Protein AF-A0A9Q4MIV5-F1 (afdb_monomer_lite)

InterPro domains:
  IPR007475 Ubiquinone biosynthesis accessory factor UbiK [MF_02216] (1-79)
  IPR007475 Ubiquinone biosynthesis accessory factor UbiK [PF04380] (1-77)
  IPR007475 Ubiquinone biosynthesis accessory factor UbiK [PTHR38040] (1-83)

Secondary structure (DSSP, 8-state):
---HHHHHHHHHHHHHT--TTGGG-HHHHHHHHHHHHHHHHHHS----HHHHHHHHHHHHHHHHHHHHHHHHHHHHHHHHHHHTT-

Radius of gyration: 27.18 Å; chains: 1; bounding box: 57×14×75 Å

Structure (mmCIF, N/CA/C/O backbone):
data_AF-A0A9Q4MIV5-F1
#
_entry.id   AF-A0A9Q4MIV5-F1
#
loop_
_atom_site.group_PDB
_atom_site.id
_atom_site.type_symbol
_atom_site.label_atom_id
_atom_site.label_alt_id
_atom_site.label_comp_id
_atom_site.label_asym_id
_atom_site.label_entity_id
_atom_site.label_seq_id
_atom_site.pdbx_PDB_ins_code
_atom_site.Cartn_x
_atom_site.Cartn_y
_atom_site.Cartn_z
_atom_site.occupancy
_atom_site.B_iso_or_equiv
_atom_site.auth_seq_id
_atom_site.auth_comp_id
_atom_site.auth_asym_id
_atom_site.auth_atom_id
_atom_site.pdbx_PDB_model_num
ATOM 1 N N . MET A 1 1 ? -3.398 -2.903 -6.588 1.00 52.47 1 MET A N 1
ATOM 2 C CA . MET A 1 1 ? -3.806 -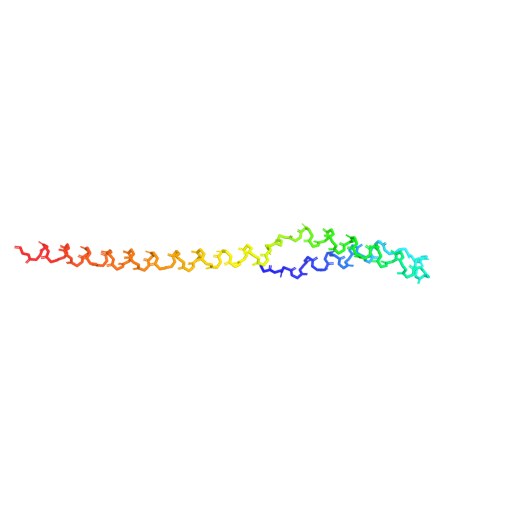3.812 -7.687 1.00 52.47 1 MET A CA 1
ATOM 3 C C . MET A 1 1 ? -3.140 -3.270 -8.940 1.00 52.47 1 MET A C 1
ATOM 5 O O . MET A 1 1 ? -3.167 -2.059 -9.095 1.00 52.47 1 MET A O 1
ATOM 9 N N . ILE A 1 2 ? -2.453 -4.089 -9.741 1.00 57.19 2 ILE A N 1
ATOM 10 C CA . ILE A 1 2 ? -1.709 -3.579 -10.908 1.00 57.19 2 ILE A CA 1
ATOM 11 C C . ILE A 1 2 ? -2.709 -3.010 -11.923 1.00 57.19 2 ILE A C 1
ATOM 13 O O . ILE A 1 2 ? -3.645 -3.705 -12.311 1.00 57.19 2 ILE A O 1
ATOM 17 N N . ASP A 1 3 ? -2.510 -1.758 -12.331 1.00 60.53 3 ASP A N 1
ATOM 18 C CA . ASP A 1 3 ? -3.337 -1.080 -13.330 1.00 60.53 3 ASP A CA 1
ATOM 19 C C . ASP A 1 3 ? -2.889 -1.484 -14.747 1.00 60.53 3 ASP A C 1
ATOM 21 O O . ASP A 1 3 ? -1.710 -1.348 -15.092 1.00 60.53 3 ASP A O 1
ATOM 25 N N . LEU A 1 4 ? -3.812 -1.983 -15.579 1.00 61.09 4 LEU A N 1
ATOM 26 C CA . LEU A 1 4 ? -3.503 -2.461 -16.939 1.00 61.09 4 LEU A CA 1
ATOM 27 C C . LEU A 1 4 ? -2.936 -1.341 -17.830 1.00 61.09 4 LEU A C 1
ATOM 29 O O . LEU A 1 4 ? -2.057 -1.592 -18.651 1.00 61.09 4 LEU A O 1
ATOM 33 N N . ASN A 1 5 ? -3.349 -0.095 -17.585 1.00 61.50 5 ASN A N 1
ATOM 34 C CA . ASN A 1 5 ? -2.890 1.090 -18.317 1.00 61.50 5 ASN A CA 1
ATOM 35 C C . ASN A 1 5 ? -1.368 1.311 -18.225 1.00 61.50 5 ASN A C 1
ATOM 37 O O . ASN A 1 5 ? -0.742 1.911 -19.106 1.00 61.50 5 ASN A O 1
ATOM 41 N N . HIS A 1 6 ? -0.738 0.832 -17.152 1.00 65.12 6 HIS A N 1
ATOM 42 C CA . HIS A 1 6 ? 0.700 0.980 -16.987 1.00 65.12 6 HIS A CA 1
ATOM 43 C C . HIS A 1 6 ? 1.502 -0.073 -17.755 1.00 65.12 6 HIS A C 1
ATOM 45 O O . HIS A 1 6 ? 2.605 0.235 -18.207 1.00 65.12 6 HIS A O 1
ATOM 51 N N . LEU A 1 7 ? 0.952 -1.276 -17.962 1.00 67.19 7 LEU A N 1
ATOM 52 C CA . LEU A 1 7 ? 1.563 -2.274 -18.847 1.00 67.19 7 LEU A CA 1
ATOM 53 C C . LEU A 1 7 ? 1.592 -1.763 -20.289 1.00 67.19 7 LEU A C 1
ATOM 55 O O . LEU A 1 7 ? 2.634 -1.852 -20.938 1.00 67.19 7 LEU A O 1
ATOM 59 N N . ASP A 1 8 ? 0.511 -1.125 -20.738 1.00 69.19 8 ASP A N 1
ATOM 60 C CA . ASP A 1 8 ? 0.445 -0.498 -22.062 1.00 69.19 8 ASP A CA 1
ATOM 61 C C . ASP A 1 8 ? 1.472 0.632 -22.211 1.00 69.19 8 ASP A C 1
ATOM 63 O O . ASP A 1 8 ? 2.131 0.761 -23.241 1.00 69.19 8 ASP A O 1
ATOM 67 N N . THR A 1 9 ? 1.696 1.423 -21.158 1.00 73.25 9 THR A N 1
ATOM 68 C CA . THR A 1 9 ? 2.710 2.493 -21.170 1.00 73.25 9 THR A CA 1
ATOM 69 C C . THR A 1 9 ? 4.132 1.941 -21.321 1.00 73.25 9 THR A C 1
ATOM 71 O O . THR A 1 9 ? 4.959 2.528 -22.025 1.00 73.25 9 THR A O 1
ATOM 74 N N . ILE A 1 10 ? 4.428 0.815 -20.666 1.00 74.38 10 ILE A N 1
ATOM 75 C CA . ILE A 1 10 ? 5.724 0.135 -20.777 1.00 74.38 10 ILE A CA 1
ATOM 76 C C . ILE A 1 10 ? 5.881 -0.463 -22.178 1.00 74.38 10 ILE A C 1
ATOM 78 O O . ILE A 1 10 ? 6.924 -0.268 -22.799 1.00 74.38 10 ILE A O 1
ATOM 82 N N . ALA A 1 11 ? 4.843 -1.121 -22.702 1.00 72.31 11 ALA A N 1
ATOM 83 C CA . ALA A 1 11 ? 4.839 -1.708 -24.041 1.00 72.31 11 ALA A CA 1
ATOM 84 C C . ALA A 1 11 ? 5.023 -0.655 -25.150 1.00 72.31 11 ALA A C 1
ATOM 86 O O . ALA A 1 11 ? 5.791 -0.871 -26.090 1.00 72.31 11 ALA A O 1
ATOM 87 N N . ASN A 1 12 ? 4.387 0.510 -25.009 1.00 76.62 12 ASN A N 1
ATOM 88 C CA . ASN A 1 12 ? 4.527 1.619 -25.952 1.00 76.62 12 ASN A CA 1
ATOM 89 C C . ASN A 1 12 ? 5.938 2.222 -25.914 1.00 76.62 12 ASN A C 1
ATOM 91 O O . ASN A 1 12 ? 6.587 2.309 -26.950 1.00 76.62 12 ASN A O 1
ATOM 95 N N . ARG A 1 13 ? 6.480 2.528 -24.724 1.00 73.12 13 ARG A N 1
ATOM 96 C CA . ARG A 1 13 ? 7.865 3.030 -24.588 1.00 73.12 13 ARG A CA 1
ATOM 97 C C . ARG A 1 13 ? 8.904 2.071 -25.148 1.00 73.12 13 ARG A C 1
ATOM 99 O O . ARG A 1 13 ? 9.920 2.500 -25.681 1.00 73.12 13 ARG A O 1
ATOM 106 N N . LEU A 1 14 ? 8.666 0.780 -24.978 1.00 72.06 14 LEU A N 1
ATOM 107 C CA . LEU A 1 14 ? 9.534 -0.259 -25.495 1.00 72.06 14 LEU A CA 1
ATOM 108 C C . LEU A 1 14 ? 9.493 -0.311 -27.022 1.00 72.06 14 LEU A C 1
ATOM 110 O O . LEU A 1 14 ? 10.539 -0.413 -27.647 1.00 72.06 14 LEU A O 1
ATOM 114 N N . SER A 1 15 ? 8.303 -0.179 -27.609 1.00 72.00 15 SER A N 1
ATOM 115 C CA . SER A 1 15 ? 8.118 -0.110 -29.061 1.00 72.00 15 SER A CA 1
ATOM 116 C C . SER A 1 15 ? 8.764 1.144 -29.664 1.00 72.00 15 SER A C 1
ATOM 118 O O . SER A 1 15 ? 9.405 1.054 -30.708 1.00 72.00 15 SER A O 1
ATOM 120 N N . ASP A 1 16 ? 8.677 2.286 -28.976 1.00 75.31 16 ASP A N 1
ATOM 121 C CA . ASP A 1 16 ? 9.261 3.565 -29.412 1.00 75.31 16 ASP A CA 1
ATOM 122 C C . ASP A 1 16 ? 10.799 3.582 -29.362 1.00 75.31 16 ASP A C 1
ATOM 124 O O . ASP A 1 16 ? 11.450 4.281 -30.139 1.00 75.31 16 ASP A O 1
ATOM 128 N N . LEU A 1 17 ? 11.395 2.825 -28.436 1.00 70.81 17 LEU A N 1
ATOM 129 C CA . LEU A 1 17 ? 12.843 2.759 -28.221 1.00 70.81 17 LEU A CA 1
ATOM 130 C C . LEU A 1 17 ? 13.525 1.627 -28.997 1.00 70.81 17 LEU A C 1
ATOM 132 O O . LEU A 1 17 ? 14.699 1.368 -28.747 1.00 70.81 17 LEU A O 1
ATOM 136 N N . LEU A 1 18 ? 12.831 0.953 -29.919 1.00 70.69 18 LEU A N 1
ATOM 137 C CA . LEU A 1 18 ? 13.400 -0.095 -30.772 1.00 70.69 18 LEU A CA 1
ATOM 138 C C . LEU A 1 18 ? 13.817 0.472 -32.145 1.00 70.69 18 LEU A C 1
ATOM 140 O O . LEU A 1 18 ? 12.977 0.615 -33.036 1.00 70.69 18 LEU A O 1
ATOM 144 N N . PRO A 1 19 ? 15.114 0.770 -32.373 1.00 67.69 19 PRO A N 1
ATOM 145 C CA . PRO A 1 19 ? 15.614 1.108 -33.694 1.00 67.69 19 PRO A CA 1
ATOM 146 C C . PRO A 1 19 ? 15.453 -0.058 -34.677 1.00 67.69 19 PRO A C 1
ATOM 148 O O . PRO A 1 19 ? 15.801 -1.195 -34.345 1.00 67.69 19 PRO A O 1
ATOM 151 N N . PRO A 1 20 ? 15.072 0.215 -35.937 1.00 66.19 20 PRO A N 1
ATOM 152 C CA . PRO A 1 20 ? 14.957 -0.811 -36.972 1.00 66.19 20 PRO A CA 1
ATOM 153 C C . PRO A 1 20 ? 16.293 -1.493 -37.320 1.00 66.19 20 PRO A C 1
ATOM 155 O O . PRO A 1 20 ? 16.296 -2.531 -37.970 1.00 66.19 20 PRO A O 1
ATOM 158 N N . ALA A 1 21 ? 17.429 -0.945 -36.881 1.00 64.56 21 ALA A N 1
ATOM 159 C CA . ALA A 1 21 ? 18.756 -1.522 -37.091 1.00 64.56 21 ALA A CA 1
ATOM 160 C C . ALA A 1 21 ? 19.157 -2.580 -36.040 1.00 64.56 21 ALA A C 1
ATOM 162 O O . ALA A 1 21 ? 20.122 -3.305 -36.258 1.00 64.56 21 ALA A O 1
ATOM 163 N N . LEU A 1 22 ? 18.442 -2.687 -34.910 1.00 63.72 22 LEU A N 1
ATOM 164 C CA . LEU A 1 22 ? 18.829 -3.567 -33.795 1.00 63.72 22 LEU A CA 1
ATOM 165 C 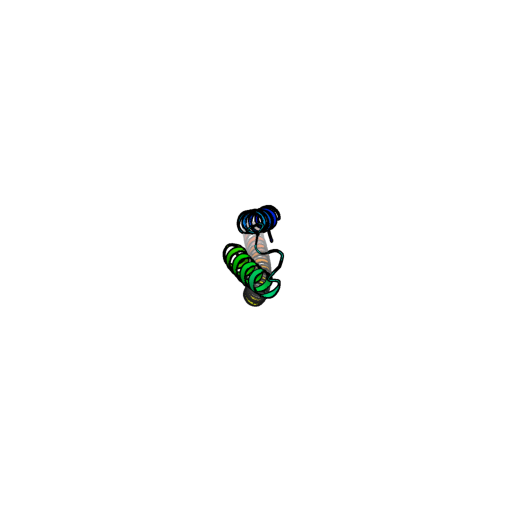C . LEU A 1 22 ? 18.222 -4.976 -33.860 1.00 63.72 22 LEU A C 1
ATOM 167 O O . LEU A 1 22 ? 18.552 -5.815 -33.027 1.00 63.72 22 LEU A O 1
ATOM 171 N N . TYR A 1 23 ? 17.396 -5.285 -34.866 1.00 62.78 23 TYR A N 1
ATOM 172 C CA . TYR A 1 23 ? 16.852 -6.639 -35.055 1.00 62.78 23 TYR A CA 1
ATOM 173 C C . TYR A 1 23 ? 17.942 -7.718 -35.213 1.00 62.78 23 TYR A C 1
ATOM 175 O O . TYR A 1 23 ? 17.680 -8.891 -34.939 1.00 62.78 23 TYR A O 1
ATOM 183 N N . GLU A 1 24 ? 19.166 -7.340 -35.598 1.00 65.69 24 GLU A N 1
ATOM 184 C CA . GLU A 1 24 ? 20.284 -8.273 -35.763 1.00 65.69 24 GLU A CA 1
ATOM 185 C C . GLU A 1 24 ? 21.077 -8.544 -34.464 1.00 65.69 24 GLU A C 1
ATOM 187 O O . GLU A 1 24 ? 21.650 -9.628 -34.322 1.00 65.69 24 GLU A O 1
ATOM 192 N N . SER A 1 25 ? 21.055 -7.645 -33.463 1.00 67.62 25 SER A N 1
ATOM 193 C CA . SER A 1 25 ? 21.793 -7.794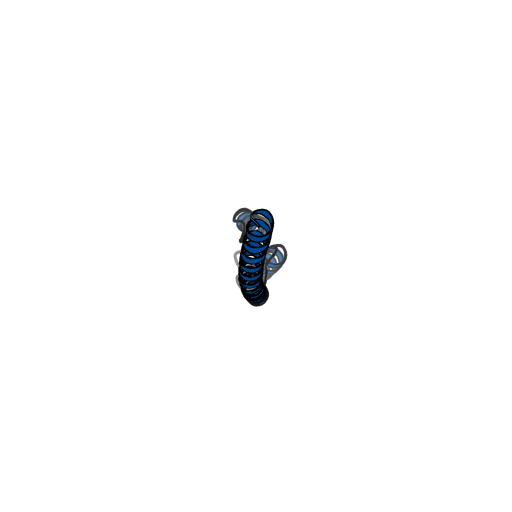 -32.193 1.00 67.62 25 SER A CA 1
ATOM 194 C C . SER A 1 25 ? 20.880 -8.215 -31.028 1.00 67.62 25 SER A C 1
ATOM 196 O O . SER A 1 25 ? 20.538 -7.453 -30.123 1.00 67.62 25 SER A O 1
ATOM 198 N N . ARG A 1 26 ? 20.508 -9.504 -30.987 1.00 65.62 26 ARG A N 1
ATOM 199 C CA . ARG A 1 26 ? 19.627 -10.062 -29.931 1.00 65.62 26 ARG A CA 1
ATOM 200 C C . ARG A 1 26 ? 20.071 -9.756 -28.489 1.00 65.62 26 ARG A C 1
ATOM 202 O O . ARG A 1 26 ? 19.218 -9.617 -27.617 1.00 65.62 26 ARG A O 1
ATOM 209 N N . GLY A 1 27 ? 21.378 -9.664 -28.230 1.00 71.12 27 GLY A N 1
ATOM 210 C CA . GLY A 1 27 ? 21.917 -9.396 -26.889 1.00 71.12 27 GLY A CA 1
ATOM 211 C C . GLY A 1 27 ? 21.712 -7.955 -26.403 1.00 71.12 27 GLY A C 1
ATOM 212 O O . GLY A 1 27 ? 21.399 -7.733 -25.231 1.00 71.12 27 GLY A O 1
ATOM 213 N N . GLU A 1 28 ? 21.826 -6.973 -27.297 1.00 73.31 28 GLU A N 1
ATOM 214 C CA . GLU A 1 28 ? 21.588 -5.560 -26.971 1.00 73.31 28 GLU A CA 1
ATOM 215 C C . GLU A 1 28 ? 20.092 -5.293 -26.797 1.00 73.31 28 GLU A C 1
ATOM 217 O O . GLU A 1 28 ? 19.693 -4.626 -25.842 1.00 73.31 28 GLU A O 1
ATOM 222 N N . LEU A 1 29 ? 19.258 -5.919 -27.637 1.00 75.50 29 LEU A N 1
ATOM 223 C CA . LEU A 1 29 ? 17.805 -5.903 -27.480 1.00 75.50 29 LEU A CA 1
ATOM 224 C C . LEU A 1 29 ? 17.373 -6.442 -26.116 1.00 75.50 29 LEU A C 1
ATOM 226 O O . LEU A 1 29 ? 16.576 -5.803 -25.439 1.00 75.50 29 LEU A O 1
ATOM 230 N N . GLN A 1 30 ? 17.909 -7.588 -25.687 1.00 72.50 30 GLN A N 1
ATOM 231 C CA . GLN A 1 30 ? 17.556 -8.184 -24.397 1.00 72.50 30 GLN A CA 1
ATOM 232 C C . GLN A 1 30 ? 17.913 -7.271 -23.216 1.00 72.50 30 GLN A C 1
ATOM 234 O O . GLN A 1 30 ? 17.150 -7.181 -22.252 1.00 72.50 30 GLN A O 1
ATOM 239 N N . THR A 1 31 ? 19.053 -6.586 -23.298 1.00 78.62 31 THR A N 1
ATOM 240 C CA . THR A 1 31 ? 19.516 -5.666 -22.252 1.00 78.62 31 THR A CA 1
ATOM 241 C C . THR A 1 31 ? 18.623 -4.428 -22.184 1.00 78.62 31 THR A C 1
ATOM 243 O O . THR A 1 31 ? 18.094 -4.118 -21.119 1.00 78.62 31 THR A O 1
ATOM 246 N N . LEU A 1 32 ? 18.338 -3.803 -23.331 1.00 78.81 32 LEU A N 1
ATOM 247 C CA . LEU A 1 32 ? 17.421 -2.663 -23.423 1.00 78.81 32 LEU A CA 1
ATOM 248 C C . LEU A 1 32 ? 16.013 -3.015 -22.913 1.00 78.81 32 LEU A C 1
ATOM 250 O O . LEU A 1 32 ? 15.399 -2.244 -22.179 1.00 78.81 32 LEU A O 1
ATOM 254 N N . PHE A 1 33 ? 15.517 -4.207 -23.252 1.00 78.12 33 PHE A N 1
ATOM 255 C CA . PHE A 1 33 ? 14.218 -4.705 -22.794 1.00 78.12 33 PHE A CA 1
ATOM 256 C C . PHE A 1 33 ? 14.170 -4.838 -21.271 1.00 78.12 33 PHE A C 1
ATOM 258 O O . PHE A 1 33 ? 13.197 -4.431 -20.635 1.00 78.12 33 PHE A O 1
ATOM 265 N N . LYS A 1 34 ? 15.235 -5.388 -20.676 1.00 78.25 34 LYS A N 1
ATOM 266 C CA . LYS A 1 34 ? 15.362 -5.543 -19.226 1.00 78.25 34 LYS A CA 1
ATOM 267 C C . LYS A 1 34 ? 15.372 -4.187 -18.522 1.00 78.25 34 LYS A C 1
ATOM 269 O O . LYS A 1 34 ? 14.648 -4.028 -17.543 1.00 78.25 34 LYS A O 1
ATOM 274 N N . ASP A 1 35 ? 16.114 -3.216 -19.042 1.00 80.88 35 ASP A N 1
ATOM 275 C CA . ASP A 1 35 ? 16.219 -1.880 -18.448 1.00 80.88 35 ASP A CA 1
ATOM 276 C C . ASP A 1 35 ? 14.889 -1.116 -18.518 1.00 80.88 35 ASP A C 1
ATOM 278 O O . ASP A 1 35 ? 14.460 -0.515 -17.530 1.00 80.88 35 ASP A O 1
ATOM 282 N N . VAL A 1 36 ? 14.180 -1.191 -19.651 1.00 79.94 36 VAL A N 1
ATOM 283 C CA . VAL A 1 36 ? 12.853 -0.571 -19.815 1.00 79.94 36 VAL A CA 1
ATOM 284 C C . VAL A 1 36 ? 11.815 -1.235 -18.912 1.00 79.94 36 VAL A C 1
ATOM 286 O O . VAL A 1 36 ? 11.039 -0.530 -18.265 1.00 79.94 36 VAL A O 1
ATOM 289 N N . LEU A 1 37 ? 11.810 -2.569 -18.815 1.00 78.88 37 LEU A N 1
ATOM 290 C CA . LEU A 1 37 ? 10.934 -3.287 -17.886 1.00 78.88 37 LEU A CA 1
ATOM 291 C C . LEU A 1 37 ? 11.241 -2.916 -16.438 1.00 78.88 37 LEU A C 1
ATOM 293 O O . LEU A 1 37 ? 10.319 -2.661 -15.672 1.00 78.88 37 LEU A O 1
ATOM 297 N N . GLN A 1 38 ? 12.514 -2.843 -16.057 1.00 76.25 38 GLN A N 1
ATOM 298 C CA . GLN A 1 38 ? 12.914 -2.495 -14.698 1.00 76.25 38 GLN A CA 1
ATOM 299 C C . GLN A 1 38 ? 12.530 -1.051 -14.347 1.00 76.25 38 GLN A C 1
ATOM 301 O O . GLN A 1 38 ? 11.977 -0.812 -13.276 1.00 76.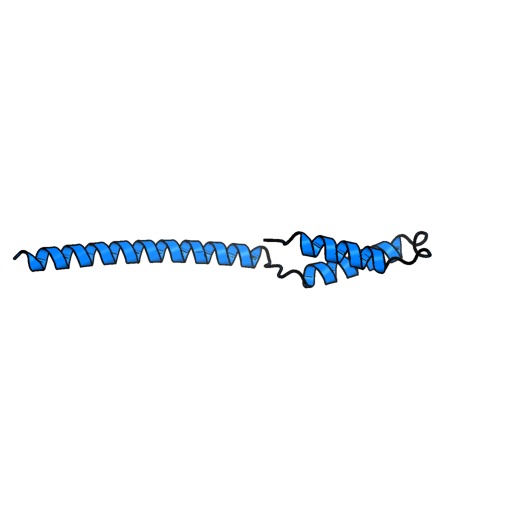25 38 GLN A O 1
ATOM 306 N N . ALA A 1 39 ? 12.735 -0.099 -15.260 1.00 79.06 39 ALA A N 1
ATOM 307 C CA . ALA A 1 39 ? 12.310 1.291 -15.091 1.00 79.06 39 ALA A CA 1
ATOM 308 C C . ALA A 1 39 ? 10.778 1.450 -15.091 1.00 79.06 39 ALA A C 1
ATOM 310 O O . ALA A 1 39 ? 10.237 2.304 -14.388 1.00 79.06 39 ALA A O 1
ATOM 311 N N . GLY A 1 40 ? 10.078 0.631 -15.877 1.00 77.06 40 GLY A N 1
ATOM 312 C CA . GLY A 1 40 ? 8.622 0.573 -15.932 1.00 77.06 40 GLY A CA 1
ATOM 313 C C . GLY A 1 40 ? 8.017 0.027 -14.644 1.00 77.06 40 GLY A C 1
ATOM 314 O O . GLY A 1 40 ? 7.162 0.673 -14.047 1.00 77.06 40 GLY A O 1
ATOM 315 N N . LEU A 1 41 ? 8.514 -1.120 -14.181 1.00 75.75 41 LEU A N 1
ATOM 316 C CA . LEU A 1 41 ? 8.127 -1.742 -12.916 1.00 75.75 41 LEU A CA 1
ATOM 317 C C . LEU A 1 41 ? 8.454 -0.834 -11.722 1.00 75.75 41 LEU A C 1
ATOM 319 O O . LEU A 1 41 ? 7.631 -0.713 -10.832 1.00 75.75 41 LEU A O 1
ATOM 323 N N . ALA A 1 42 ? 9.587 -0.127 -11.719 1.00 73.38 42 ALA A N 1
ATOM 324 C CA . ALA A 1 42 ? 9.916 0.832 -10.657 1.00 73.38 42 ALA A CA 1
ATOM 325 C C . ALA A 1 42 ? 8.976 2.053 -10.603 1.00 73.38 42 ALA A C 1
ATOM 327 O O . ALA A 1 42 ? 8.891 2.718 -9.575 1.00 73.38 42 ALA A O 1
ATOM 328 N N . LYS A 1 43 ? 8.294 2.374 -11.712 1.00 70.69 43 LYS A N 1
ATOM 329 C CA . LYS A 1 43 ? 7.263 3.422 -11.773 1.00 70.69 43 LYS A CA 1
ATOM 330 C C . LYS A 1 43 ? 5.873 2.937 -11.386 1.00 70.69 43 LYS A C 1
ATOM 332 O O . LYS A 1 43 ? 5.003 3.770 -11.142 1.00 70.69 43 LYS A O 1
ATOM 337 N N . LEU A 1 44 ? 5.644 1.628 -11.385 1.00 70.44 44 LEU A N 1
ATOM 338 C CA . LEU A 1 44 ? 4.453 1.069 -10.771 1.00 70.44 44 LEU A CA 1
ATOM 339 C C . LEU A 1 44 ? 4.627 1.238 -9.260 1.00 70.44 44 LEU A C 1
ATOM 341 O O . LEU A 1 44 ? 5.711 0.985 -8.740 1.00 70.44 44 LEU A O 1
ATOM 345 N N . ASP A 1 45 ? 3.579 1.668 -8.563 1.00 67.25 45 ASP A N 1
ATOM 346 C CA . ASP A 1 45 ? 3.541 1.693 -7.097 1.00 67.25 45 ASP A CA 1
ATOM 347 C C . ASP A 1 45 ? 3.487 0.244 -6.572 1.00 67.25 45 ASP A C 1
ATOM 349 O O . ASP A 1 45 ? 2.452 -0.277 -6.145 1.00 67.25 45 ASP A O 1
ATOM 353 N N . LEU A 1 46 ? 4.588 -0.483 -6.780 1.00 70.31 46 LEU A N 1
ATOM 354 C CA . LEU A 1 46 ? 4.731 -1.888 -6.447 1.00 70.31 46 LEU A CA 1
ATOM 355 C C . LEU A 1 46 ? 4.985 -1.982 -4.959 1.00 70.31 46 LEU A C 1
ATOM 357 O O . LEU A 1 46 ? 6.104 -1.806 -4.489 1.00 70.31 46 LEU A O 1
ATOM 361 N N . VAL A 1 47 ? 3.941 -2.347 -4.231 1.00 72.00 47 VAL A N 1
ATOM 362 C CA . VAL A 1 47 ? 4.116 -2.911 -2.900 1.00 72.00 47 VAL A CA 1
ATOM 363 C C . VAL A 1 47 ? 4.804 -4.259 -3.055 1.00 72.00 47 VAL A C 1
ATOM 365 O O . VAL A 1 47 ? 4.356 -5.123 -3.821 1.00 72.00 47 VAL A O 1
ATOM 368 N N . THR A 1 48 ? 5.904 -4.450 -2.338 1.00 80.69 48 THR A N 1
ATOM 369 C CA . THR A 1 48 ? 6.556 -5.754 -2.284 1.00 80.69 48 THR A CA 1
ATOM 370 C C . THR A 1 48 ? 5.589 -6.781 -1.705 1.00 80.69 48 THR A C 1
ATOM 372 O O . THR A 1 48 ? 4.665 -6.467 -0.947 1.00 80.69 48 THR A O 1
ATOM 375 N N . ARG A 1 49 ? 5.803 -8.056 -2.046 1.00 81.94 49 ARG A N 1
ATOM 376 C CA . ARG A 1 49 ? 4.991 -9.132 -1.469 1.00 81.94 49 ARG A CA 1
ATOM 377 C C . ARG A 1 49 ? 5.060 -9.119 0.060 1.00 81.94 49 ARG A C 1
ATOM 379 O O . ARG A 1 49 ? 4.051 -9.366 0.702 1.00 81.94 49 ARG A O 1
ATOM 386 N N . GLU A 1 50 ? 6.218 -8.805 0.629 1.00 82.75 50 GLU A N 1
ATOM 387 C CA . GLU A 1 50 ? 6.409 -8.706 2.076 1.00 82.75 50 GLU A CA 1
ATOM 388 C C . GLU A 1 50 ? 5.569 -7.582 2.698 1.00 82.75 50 GLU A C 1
ATOM 390 O O . GLU A 1 50 ? 4.823 -7.830 3.644 1.00 82.75 50 GLU A O 1
ATOM 395 N N . GLU A 1 51 ? 5.592 -6.378 2.123 1.00 83.94 51 GLU A N 1
ATOM 396 C CA . GLU A 1 51 ? 4.768 -5.257 2.595 1.00 83.94 51 GLU A CA 1
ATOM 397 C C . GLU A 1 51 ? 3.269 -5.556 2.489 1.00 83.94 51 GLU A C 1
ATOM 399 O O . GLU A 1 51 ? 2.504 -5.208 3.389 1.00 83.94 51 GLU A O 1
ATOM 404 N N . PHE A 1 52 ? 2.838 -6.245 1.429 1.00 87.31 52 PHE A N 1
ATOM 405 C CA . PHE A 1 52 ? 1.450 -6.686 1.290 1.00 87.31 52 PHE A CA 1
ATOM 406 C C . PHE A 1 52 ? 1.044 -7.674 2.392 1.00 87.31 52 PHE A C 1
ATOM 408 O O . PHE A 1 52 ? -0.027 -7.539 2.991 1.00 87.31 52 PHE A O 1
ATOM 415 N N . GLU A 1 53 ? 1.893 -8.661 2.688 1.00 87.69 53 GLU A N 1
ATOM 416 C CA . GLU A 1 53 ? 1.651 -9.620 3.770 1.00 87.69 53 GLU A CA 1
ATOM 417 C C . GLU A 1 53 ? 1.564 -8.911 5.130 1.00 87.69 53 GLU A C 1
ATOM 419 O O . GLU A 1 53 ? 0.638 -9.176 5.901 1.00 87.69 53 GLU A O 1
ATOM 424 N N . ILE A 1 54 ? 2.459 -7.953 5.396 1.00 92.62 54 ILE A N 1
ATOM 425 C CA . ILE A 1 54 ? 2.446 -7.137 6.619 1.00 92.62 54 ILE A CA 1
ATOM 426 C C . ILE A 1 54 ? 1.137 -6.350 6.729 1.00 92.62 54 ILE A C 1
ATOM 428 O O . ILE A 1 54 ? 0.470 -6.403 7.765 1.00 92.62 54 ILE A O 1
ATOM 432 N N . GLN A 1 55 ? 0.721 -5.661 5.663 1.00 89.38 55 GLN A N 1
ATOM 433 C CA . GLN A 1 55 ? -0.537 -4.912 5.655 1.00 89.38 55 GLN A CA 1
ATOM 434 C C . GLN A 1 55 ? -1.745 -5.822 5.898 1.00 89.38 55 GLN A C 1
ATOM 436 O O . GLN A 1 55 ? -2.661 -5.437 6.629 1.00 89.38 55 GLN A O 1
ATOM 441 N N . ARG A 1 56 ? -1.742 -7.048 5.356 1.00 93.00 56 ARG A N 1
ATOM 442 C CA . ARG A 1 56 ? -2.813 -8.022 5.615 1.00 93.00 56 ARG A CA 1
ATOM 443 C C . ARG A 1 56 ? -2.886 -8.404 7.092 1.00 93.00 56 ARG A C 1
ATOM 445 O O . ARG A 1 56 ? -3.985 -8.458 7.643 1.00 93.00 56 ARG A O 1
ATOM 452 N N . VAL A 1 57 ? -1.745 -8.649 7.734 1.00 94.69 57 VAL A N 1
ATOM 453 C CA . VAL A 1 57 ? -1.682 -8.972 9.170 1.00 94.69 57 VAL A CA 1
ATOM 454 C C . VAL A 1 57 ? -2.179 -7.800 10.016 1.00 94.69 57 VAL A C 1
ATOM 456 O O . VAL A 1 57 ? -2.995 -7.998 10.917 1.00 94.69 57 VAL A O 1
ATOM 459 N N . ILE A 1 58 ? -1.754 -6.575 9.699 1.00 96.19 58 ILE A N 1
ATOM 460 C CA . ILE A 1 58 ? -2.225 -5.364 10.385 1.00 96.19 58 ILE A CA 1
ATOM 461 C C . ILE A 1 58 ? -3.743 -5.228 10.244 1.00 96.19 58 ILE A C 1
ATOM 463 O O . ILE A 1 58 ? -4.431 -4.984 11.233 1.00 96.19 58 ILE A O 1
ATOM 467 N N . LEU A 1 59 ? -4.284 -5.425 9.039 1.00 96.94 59 LEU A N 1
ATOM 468 C CA . LEU A 1 59 ? -5.721 -5.328 8.788 1.00 96.94 59 LEU A CA 1
ATOM 469 C C . LEU A 1 59 ? -6.519 -6.364 9.591 1.00 96.94 59 LEU A C 1
ATOM 471 O O . LEU A 1 59 ? -7.584 -6.037 10.119 1.00 96.94 59 LEU A O 1
ATOM 475 N N . LEU A 1 60 ? -6.005 -7.591 9.704 1.00 95.75 60 LEU A N 1
ATOM 476 C CA . LEU A 1 60 ? -6.617 -8.639 10.518 1.00 95.75 60 LEU A CA 1
ATOM 477 C C . LEU A 1 60 ? -6.643 -8.241 12.000 1.00 95.75 60 LEU A C 1
ATOM 479 O O . LEU A 1 60 ? -7.705 -8.254 12.615 1.00 95.75 60 LEU A O 1
ATOM 483 N N . SER A 1 61 ? -5.511 -7.781 12.538 1.00 95.50 61 SER A N 1
ATOM 484 C CA . SER A 1 61 ? -5.429 -7.332 13.933 1.00 95.50 61 SER A CA 1
ATOM 485 C C . SER A 1 61 ? -6.341 -6.133 14.218 1.00 95.50 61 SER A C 1
ATOM 487 O O . SER A 1 61 ? -6.961 -6.053 15.279 1.00 95.50 61 SER A O 1
ATOM 489 N N . THR A 1 62 ? -6.470 -5.197 13.274 1.00 95.75 62 THR A N 1
ATOM 490 C CA . THR A 1 62 ? -7.398 -4.067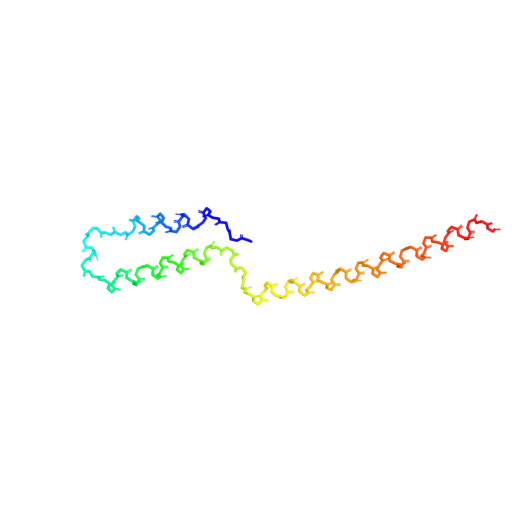 13.417 1.00 95.75 62 THR A CA 1
ATOM 491 C C . THR A 1 62 ? -8.852 -4.534 13.438 1.00 95.75 62 THR A C 1
ATOM 493 O O . THR A 1 62 ? -9.631 -3.998 14.225 1.00 95.75 62 THR A O 1
ATOM 496 N N . ARG A 1 63 ? -9.227 -5.545 12.638 1.00 96.88 63 ARG A N 1
ATOM 497 C CA . ARG A 1 63 ? -10.574 -6.141 12.690 1.00 96.88 63 ARG A CA 1
ATOM 498 C C . ARG A 1 63 ? -10.876 -6.745 14.058 1.00 96.88 63 ARG A C 1
ATOM 500 O O . ARG A 1 63 ? -11.899 -6.404 14.636 1.00 96.88 63 ARG A O 1
ATOM 507 N N . GLU A 1 64 ? -9.967 -7.545 14.606 1.00 96.00 64 GLU A N 1
ATOM 508 C CA . GLU A 1 64 ? -10.137 -8.161 15.933 1.00 96.00 64 GLU A CA 1
ATOM 509 C C . GLU A 1 64 ? -10.302 -7.109 17.044 1.00 96.00 64 GLU A C 1
ATOM 511 O O . GLU A 1 64 ? -11.169 -7.213 17.919 1.00 96.00 64 GLU A O 1
ATOM 516 N N . LYS A 1 65 ? -9.496 -6.040 16.998 1.00 94.94 65 LYS A N 1
ATOM 517 C CA . LYS A 1 65 ? -9.605 -4.920 17.946 1.00 94.94 65 LYS A CA 1
ATOM 518 C C . LYS A 1 65 ? -10.931 -4.179 17.807 1.00 94.94 65 LYS A C 1
ATOM 520 O O . LYS A 1 65 ? -11.511 -3.782 18.815 1.00 94.94 65 LYS A O 1
ATOM 525 N N . LEU A 1 66 ? -11.406 -3.993 16.576 1.00 97.12 66 LEU A N 1
ATOM 526 C CA . LEU A 1 66 ? -12.680 -3.339 16.296 1.00 97.12 66 LEU A CA 1
ATOM 527 C C . LEU A 1 66 ? -13.854 -4.180 16.809 1.00 97.12 66 LEU A C 1
ATOM 529 O O . LEU A 1 66 ? -14.743 -3.634 17.453 1.00 97.12 66 LEU A O 1
ATOM 533 N N . GLU A 1 67 ? -13.828 -5.497 16.613 1.00 96.19 67 GLU A N 1
ATOM 534 C CA . GLU A 1 67 ? -14.831 -6.416 17.170 1.00 96.19 67 GLU A CA 1
ATOM 535 C C . GLU A 1 67 ? -14.858 -6.375 18.702 1.00 96.19 67 GLU A C 1
ATOM 537 O O . GLU A 1 67 ? -15.926 -6.272 19.305 1.00 96.19 67 GLU A O 1
ATOM 542 N N . THR A 1 68 ? -13.687 -6.364 19.343 1.00 95.50 68 THR A N 1
ATOM 543 C CA . THR A 1 68 ? -13.576 -6.243 20.807 1.00 95.50 68 THR A CA 1
ATOM 544 C C . THR A 1 68 ? -14.158 -4.920 21.312 1.00 95.50 68 THR A C 1
ATOM 546 O O . THR A 1 68 ? -14.877 -4.885 22.317 1.00 95.50 68 THR A O 1
ATOM 549 N N . LEU A 1 69 ? -13.864 -3.819 20.615 1.00 95.38 69 LEU A N 1
ATOM 550 C CA . LEU A 1 69 ? -14.413 -2.502 20.936 1.00 95.38 69 LEU A CA 1
ATOM 551 C C . LEU A 1 69 ? -15.932 -2.482 20.786 1.00 95.38 69 LEU A C 1
ATOM 553 O O . LEU A 1 69 ? -16.602 -2.033 21.710 1.00 95.38 69 LEU A O 1
ATOM 557 N N . LEU A 1 70 ? -16.471 -3.012 19.683 1.00 95.25 70 LEU A N 1
ATOM 558 C CA . LEU A 1 70 ? -17.917 -3.124 19.473 1.00 95.25 70 LEU A CA 1
ATOM 559 C C . LEU A 1 70 ? -18.582 -3.939 20.584 1.00 95.25 70 LEU A C 1
ATOM 561 O O . LEU A 1 70 ? -19.575 -3.491 21.148 1.00 95.25 70 LEU A O 1
ATOM 565 N N . HIS A 1 71 ? -18.009 -5.083 20.963 1.00 94.62 71 HIS A N 1
ATOM 566 C CA . HIS A 1 71 ? -18.527 -5.886 22.071 1.00 94.62 71 HIS A CA 1
ATOM 567 C C . HIS A 1 71 ? -18.527 -5.101 23.388 1.00 94.62 71 HIS A C 1
ATOM 569 O O . HIS A 1 71 ? -19.485 -5.160 24.160 1.00 94.62 71 HIS A O 1
ATOM 575 N N . THR A 1 72 ? -17.451 -4.370 23.674 1.00 93.75 72 THR A N 1
ATOM 576 C CA . THR A 1 72 ? -17.361 -3.557 24.895 1.00 93.75 72 THR A CA 1
ATOM 577 C C . THR A 1 72 ? -18.411 -2.447 24.890 1.00 93.75 72 THR A C 1
ATOM 579 O O . THR A 1 72 ? -19.017 -2.175 25.922 1.00 93.75 72 THR A O 1
ATOM 582 N N . LEU A 1 73 ? -18.650 -1.837 23.729 1.00 94.88 73 LEU A N 1
ATOM 583 C CA . LEU A 1 73 ? -19.646 -0.786 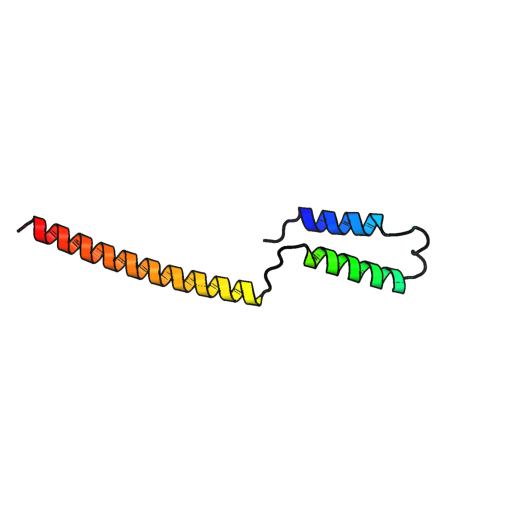23.542 1.00 94.88 73 LEU A CA 1
ATOM 584 C C . LEU A 1 73 ? -21.059 -1.317 23.806 1.00 94.88 73 LEU A C 1
ATOM 586 O O . LEU A 1 73 ? -21.760 -0.735 24.623 1.00 94.88 73 LEU A O 1
ATOM 590 N N . VAL A 1 74 ? -21.414 -2.473 23.236 1.00 95.06 74 VAL A N 1
ATOM 591 C CA . VAL A 1 74 ? -22.708 -3.137 23.478 1.00 95.06 74 VAL A CA 1
ATOM 592 C C . VAL A 1 74 ? -22.915 -3.432 24.966 1.00 95.06 74 VAL A C 1
ATOM 594 O O . VAL A 1 74 ? -23.953 -3.095 25.521 1.00 95.06 74 VAL A O 1
ATOM 597 N N . LEU A 1 75 ? -21.907 -3.982 25.654 1.00 92.12 75 LEU A N 1
ATOM 598 C CA . LEU A 1 75 ? -22.005 -4.235 27.099 1.00 92.12 75 LEU A CA 1
ATOM 599 C C . LEU A 1 75 ? -22.212 -2.953 27.917 1.00 92.12 75 LEU A C 1
ATOM 601 O O . LEU A 1 75 ? -22.878 -2.974 28.952 1.00 92.12 75 LEU A O 1
ATOM 605 N N . LEU A 1 76 ? -21.586 -1.847 27.510 1.00 92.31 76 LEU A N 1
ATOM 606 C CA . LEU A 1 76 ? -21.744 -0.560 28.183 1.00 92.31 76 LEU A CA 1
ATOM 607 C C . LEU A 1 76 ? -23.117 0.053 27.902 1.00 92.31 76 LEU A C 1
ATOM 609 O O . LEU A 1 76 ? -23.730 0.576 28.831 1.00 92.31 76 LEU A O 1
ATOM 613 N N . GLU A 1 77 ? -23.602 -0.039 26.665 1.00 92.38 77 GLU A N 1
ATOM 614 C CA . GLU A 1 77 ? -24.949 0.384 26.278 1.00 92.38 77 GLU A CA 1
ATOM 615 C C . GLU A 1 77 ? -26.010 -0.380 27.075 1.00 92.38 77 GLU A C 1
ATOM 617 O O . GLU A 1 77 ? -26.841 0.264 27.716 1.00 92.38 77 GLU A O 1
ATOM 622 N N . ASP A 1 78 ? -25.910 -1.711 27.157 1.00 90.00 78 ASP A N 1
ATOM 623 C CA . ASP A 1 78 ? -26.830 -2.556 27.931 1.00 90.00 78 ASP A CA 1
ATOM 624 C C . ASP A 1 78 ? -26.874 -2.136 29.408 1.00 90.00 78 ASP A C 1
ATOM 626 O O . ASP A 1 78 ? -27.949 -1.907 29.974 1.00 90.00 78 ASP A O 1
ATOM 630 N N . ARG A 1 79 ? -25.701 -1.937 30.027 1.00 87.38 79 ARG A N 1
ATOM 631 C CA . ARG A 1 79 ? -25.595 -1.487 31.427 1.00 87.38 79 ARG A CA 1
ATOM 632 C C . ARG A 1 79 ? -26.214 -0.111 31.653 1.00 87.38 79 ARG A C 1
ATOM 634 O O . ARG A 1 79 ? -26.802 0.114 32.710 1.00 87.38 79 ARG A O 1
ATOM 641 N N . LEU A 1 80 ? -26.076 0.811 30.702 1.00 87.38 80 LEU A N 1
ATOM 642 C CA . LEU A 1 80 ? -26.674 2.145 30.792 1.00 87.38 80 LEU A CA 1
ATOM 643 C C . LEU A 1 80 ? -28.198 2.086 30.640 1.00 87.38 80 LEU A C 1
ATOM 645 O O . LEU A 1 80 ? -28.906 2.766 31.384 1.00 87.38 80 LEU A O 1
ATOM 649 N N . THR A 1 81 ? -28.721 1.250 29.741 1.00 82.81 81 THR A N 1
ATOM 650 C CA . THR A 1 81 ? -30.172 1.040 29.618 1.00 82.81 81 THR A CA 1
ATOM 651 C C . THR A 1 81 ? -30.789 0.349 30.830 1.00 82.81 81 THR A C 1
ATOM 653 O O . THR A 1 81 ? -31.921 0.676 31.187 1.00 82.81 81 THR A O 1
ATOM 656 N N . ASP A 1 82 ? -30.064 -0.549 31.499 1.00 74.56 82 ASP A N 1
ATOM 657 C CA . ASP A 1 82 ? -30.534 -1.192 32.730 1.00 74.56 82 ASP A CA 1
ATOM 658 C C . ASP A 1 82 ? -30.529 -0.235 33.931 1.00 74.56 82 ASP A C 1
ATOM 660 O O . ASP A 1 82 ? -31.437 -0.287 34.761 1.00 74.56 82 ASP A O 1
ATOM 664 N N . GLN A 1 83 ? -29.575 0.700 34.009 1.00 67.81 83 GLN A N 1
ATOM 665 C CA . GLN A 1 83 ? -29.570 1.733 35.055 1.00 67.81 83 GLN A CA 1
ATOM 666 C C . GLN A 1 83 ? -30.657 2.801 34.883 1.00 67.81 83 GLN A C 1
ATOM 668 O O . GLN A 1 83 ? -31.030 3.433 35.863 1.00 67.81 83 GLN A O 1
ATOM 673 N N . GLY A 1 84 ? -31.185 3.000 33.672 1.00 59.28 84 GLY A N 1
ATOM 674 C CA . GLY A 1 84 ? -32.309 3.911 33.427 1.00 59.28 84 GLY A CA 1
ATOM 675 C C . GLY A 1 84 ? -33.693 3.326 33.741 1.00 59.28 84 GLY A C 1
ATOM 676 O O . GLY A 1 84 ? -34.681 4.056 33.680 1.00 59.28 84 GLY A O 1
ATOM 677 N N . LYS A 1 85 ? -33.789 2.021 34.036 1.00 56.50 85 LYS A N 1
ATOM 678 C CA . LYS A 1 85 ? -35.051 1.315 34.341 1.00 56.50 85 LYS A CA 1
ATOM 679 C C . LYS A 1 85 ? -35.289 1.068 35.837 1.00 56.50 85 LYS A C 1
ATOM 681 O O . LYS A 1 85 ? -36.335 0.516 36.176 1.00 56.50 85 LYS A O 1
ATOM 686 N N . ASN A 1 86 ? -34.350 1.452 36.700 1.00 46.34 86 ASN A N 1
ATOM 687 C CA . ASN A 1 86 ? -34.415 1.308 38.159 1.00 46.34 86 ASN A CA 1
ATOM 688 C C . ASN A 1 86 ? -34.460 2.690 38.822 1.00 46.34 86 ASN A C 1
ATOM 690 O O . ASN A 1 86 ? -35.131 2.820 39.867 1.00 46.34 86 ASN A O 1
#

pLDDT: mean 78.55, std 12.57, range [46.34, 97.12]

Organism: NCBI:txid644357

Foldseek 3Di:
DFDVVLVVVLVVVLVVPDDPVCPVPPPVNVVSNVVSVVVSVVPTPDDDPVNVVVVVVVVVVVVVVVVVVVVVVVVVVVVVVVVVVD

Sequence (86 aa):
MIDLNHLDTIANRLSDLLPPALYESRGELQTLFKDVLQAGLAKLDLVTREEFEIQRVILLSTREKLETLLHTLVLLEDRLTDQGKN